Protein 4WAL (pdb70)

Radius of gyration: 15.53 Å; Cα contacts (8 Å, |Δi|>4): 141; chains: 1; bounding box: 39×48×31 Å

Organism: Saccharomyces cerevisiae (strain ATCC 204508 / S288c) (NCBI:txid559292)

B-factor: mean 34.89, std 18.03, range [12.63, 117.06]

Foldseek 3Di:
DPQDKDKAADPCVVPVPFDLLCLCQFVVRVNVVVLCVVLVKDKDWAAAPNAPVPDPVVPDDPRSDHPDHTTIMMHNDPRSVSSSVSSVVSVLRPPQDPPRSPSVVVRVQVNCVVVVNHDDDDD

CATH classification: 3.30.1370.10

Solvent-accessible surface area: 8432 Å² total

Secondary structure (DSSP, 8-state):
--SS--EEE--TTTSTT--HHHHHH-GGGHHHHHHHHHHT---EEESTTSS-TT--GGGS-TT---SSPSEEE---SS---HHHHHHHH--HHHHSPTT--HHHHHHHHHHHHHHT----S--

Structure (mmCIF, N/CA/C/O backbone):
data_4WAL
#
_entry.id   4WAL
#
_cell.length_a   81.952
_cell.length_b   81.952
_cell.length_c   51.495
_cell.angle_alpha   90.00
_cell.angle_beta   90.00
_cell.angle_gamma   90.00
#
_symmetry.space_group_name_H-M   'P 4 2 2'
#
loop_
_entity.id
_entity.type
_entity.pdbx_description
1 polymer 'Branchpoint-bridging protein'
2 polymer "RNA (5'-R(P*UP*AP*CP*UP*AP*AP*CP*A)-3')"
3 non-polymer 'SULFATE ION'
4 non-polymer GLYCEROL
5 non-polymer 'CHLORIDE ION'
6 water water
#
loop_
_atom_site.group_PDB
_atom_site.id
_atom_site.type_symbol
_atom_site.label_atom_id
_atom_site.label_alt_id
_atom_site.label_comp_id
_atom_site.label_asym_id
_atom_site.label_entity_id
_atom_site.label_seq_id
_atom_site.pdbx_PDB_ins_code
_atom_site.Cartn_x
_atom_site.Cartn_y
_atom_site.Cartn_z
_atom_site.occupancy
_atom_site.B_iso_or_equiv
_atom_site.auth_seq_id
_atom_site.auth_comp_id
_atom_site.auth_asym_id
_atom_site.auth_atom_id
_atom_site.pdbx_PDB_model_num
ATOM 1 N N . PRO A 1 3 ? 9.776 14.159 10.463 1.00 58.94 145 PRO A N 1
ATOM 2 C CA . PRO A 1 3 ? 10.131 12.752 10.689 1.00 67.28 145 PRO A CA 1
ATOM 3 C C . PRO A 1 3 ? 9.109 11.994 11.541 1.00 68.67 145 PRO A C 1
ATOM 4 O O . PRO A 1 3 ? 8.638 10.933 11.118 1.00 86.84 145 PRO A O 1
ATOM 5 N N . THR A 1 4 ? 8.818 12.522 12.730 1.00 62.04 146 THR A N 1
ATOM 6 C CA . THR A 1 4 ? 7.768 12.022 13.627 1.00 78.37 146 THR A CA 1
ATOM 7 C C . THR A 1 4 ? 8.049 10.669 14.310 1.00 86.07 146 THR A C 1
ATOM 8 O O . THR A 1 4 ? 7.341 10.298 15.246 1.00 89.80 146 THR A O 1
ATOM 10 N N . LYS A 1 5 ? 9.057 9.926 13.859 1.00 47.89 147 LYS A N 1
ATOM 11 C CA . LYS A 1 5 ? 9.405 8.673 14.534 1.00 59.36 147 LYS A CA 1
ATOM 12 C C . LYS A 1 5 ? 10.304 8.967 15.737 1.00 63.20 147 LYS A C 1
ATOM 13 O O . LYS A 1 5 ? 10.125 8.401 16.817 1.00 52.94 147 LYS A O 1
ATOM 15 N N . PHE A 1 6 ? 11.268 9.862 15.541 1.00 34.64 148 PHE A N 1
ATOM 16 C CA . PHE A 1 6 ? 12.179 10.265 16.602 1.00 33.52 148 PHE A CA 1
ATOM 17 C C . PHE A 1 6 ? 12.077 11.757 16.874 1.00 46.34 148 PHE A C 1
ATOM 18 O O . PHE A 1 6 ? 12.208 12.582 15.970 1.00 41.44 148 PHE A O 1
ATOM 26 N N . GLN A 1 7 ? 11.853 12.102 18.133 1.00 32.00 149 GLN A N 1
ATOM 27 C CA . GLN A 1 7 ? 11.704 13.498 18.480 1.00 33.55 149 GLN A CA 1
ATOM 28 C C . GLN A 1 7 ? 12.369 13.803 19.816 1.00 23.48 149 GLN A C 1
ATOM 29 O O . GLN A 1 7 ? 12.381 12.969 20.721 1.00 23.89 149 GLN A O 1
ATOM 35 N N . ASP A 1 8 ? 12.953 14.987 19.930 1.00 20.08 150 ASP A N 1
ATOM 36 C CA . ASP A 1 8 ? 13.587 15.380 21.176 1.00 24.61 150 ASP A CA 1
ATOM 37 C C . ASP A 1 8 ? 13.439 16.879 21.385 1.00 18.47 150 ASP A C 1
ATOM 38 O O . ASP A 1 8 ? 13.230 17.623 20.426 1.00 24.85 150 ASP A O 1
ATOM 43 N N . LYS A 1 9 ? 13.523 17.320 22.638 1.00 18.42 151 LYS A N 1
ATOM 44 C CA . LYS A 1 9 ? 13.502 18.751 22.941 1.00 16.96 151 LYS A CA 1
ATOM 45 C C . LYS A 1 9 ? 14.892 19.254 23.314 1.00 16.19 151 LYS A C 1
ATOM 46 O O . LYS A 1 9 ? 15.538 18.684 24.173 1.00 18.30 151 LYS A O 1
ATOM 52 N N . TYR A 1 10 ? 15.359 20.314 22.667 1.00 15.90 152 TYR A N 1
ATOM 53 C CA . TYR A 1 10 ? 16.604 20.952 23.079 1.00 15.11 152 TYR A CA 1
ATOM 54 C C . TYR A 1 10 ? 16.260 22.271 23.781 1.00 17.20 152 TYR A C 1
ATOM 55 O O . TYR A 1 10 ? 15.815 23.222 23.133 1.0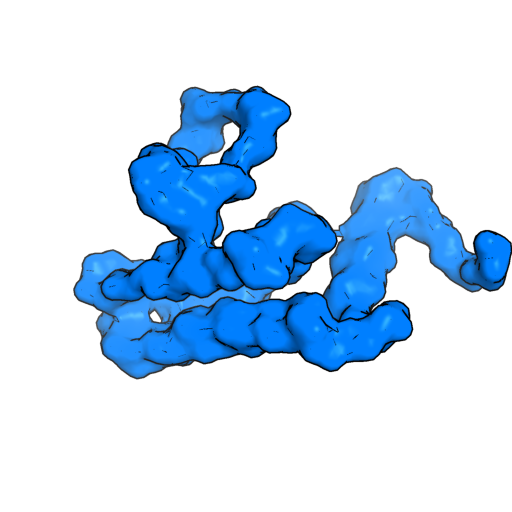0 15.18 152 TYR A O 1
ATOM 64 N N . TYR A 1 11 ? 16.455 22.321 25.100 1.00 15.06 153 TYR A N 1
ATOM 65 C CA . TYR A 1 11 ? 16.099 23.493 25.893 1.00 14.87 153 TYR A CA 1
ATOM 66 C C . TYR A 1 11 ? 17.090 24.643 25.739 1.00 23.21 153 TYR A C 1
ATOM 67 O O . TYR A 1 11 ? 18.285 24.467 25.832 1.00 15.43 153 TYR A O 1
ATOM 76 N N . ILE A 1 12 ? 16.572 25.834 25.492 1.00 17.24 154 ILE A N 1
ATOM 77 C CA . ILE A 1 12 ? 17.405 27.001 25.296 1.00 14.26 154 ILE A CA 1
ATOM 78 C C . ILE A 1 12 ? 17.734 27.637 26.651 1.00 22.67 154 ILE A C 1
ATOM 79 O O . ILE A 1 12 ? 16.868 27.744 27.526 1.00 17.74 154 ILE A O 1
ATOM 84 N N . PRO A 1 13 ? 19.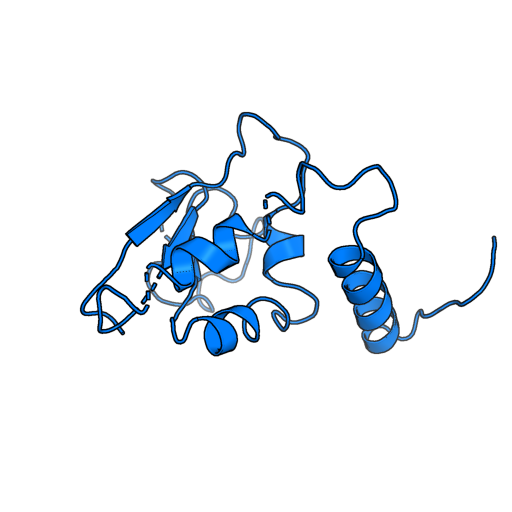003 28.016 26.859 1.00 22.33 155 PRO A N 1
ATOM 85 C CA . PRO A 1 13 ? 19.397 28.494 28.192 1.00 15.95 155 PRO A CA 1
ATOM 86 C C . PRO A 1 13 ? 18.930 29.921 28.464 1.00 35.23 155 PRO A C 1
ATOM 87 O O . PRO A 1 13 ? 19.754 30.827 28.591 1.00 16.47 155 PRO A O 1
ATOM 91 N N . VAL A 1 14 ? 17.618 30.107 28.569 1.00 16.37 156 VAL A N 1
ATOM 92 C CA A VAL A 1 14 ? 17.031 31.430 28.746 0.65 24.15 156 VAL A CA 1
ATOM 93 C CA B VAL A 1 14 ? 17.062 31.445 28.741 0.35 21.82 156 VAL A CA 1
ATOM 94 C C . VAL A 1 14 ? 17.335 32.015 30.130 1.00 18.24 156 VAL A C 1
ATOM 95 O O . VAL A 1 14 ? 17.608 33.194 30.264 1.00 30.19 156 VAL A O 1
ATOM 102 N N . ASP A 1 15 ? 17.289 31.182 31.162 1.00 19.93 157 ASP A N 1
ATOM 103 C CA . ASP A 1 15 ? 17.507 31.688 32.527 1.00 21.79 157 ASP A CA 1
ATOM 104 C C . ASP A 1 15 ? 18.924 32.215 32.718 1.00 20.50 157 ASP A C 1
ATOM 105 O O . ASP A 1 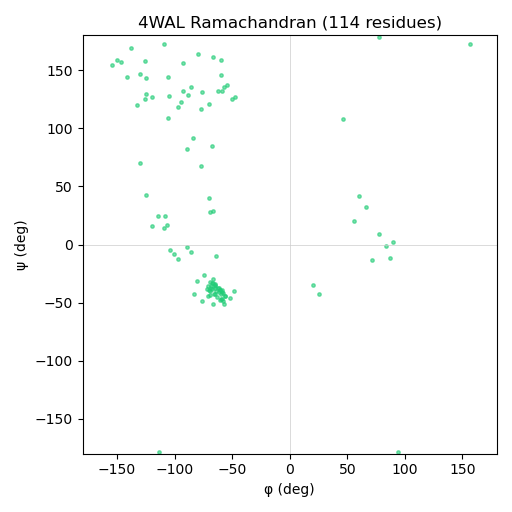15 ? 19.149 33.165 33.464 1.00 36.31 157 ASP A O 1
ATOM 110 N N . GLN A 1 16 ? 19.872 31.583 32.037 1.00 21.34 158 GLN A N 1
ATOM 111 C CA . GLN A 1 16 ? 21.270 31.937 32.167 1.00 25.11 158 GLN A CA 1
ATOM 112 C C . GLN A 1 16 ? 21.571 33.158 31.314 1.00 24.34 158 GLN A C 1
ATOM 113 O O . GLN A 1 16 ? 22.450 33.963 31.647 1.00 22.38 158 GLN A O 1
ATOM 119 N N . TYR A 1 17 ? 20.838 33.275 30.209 1.00 20.59 159 TYR A N 1
ATOM 120 C CA . TYR A 1 17 ? 21.011 34.372 29.268 1.00 27.15 159 TYR A CA 1
ATOM 121 C C . TYR A 1 17 ? 19.674 35.033 28.944 1.00 21.32 159 TYR A C 1
ATOM 122 O O . TYR A 1 17 ? 19.170 34.909 27.823 1.00 19.87 159 TYR A O 1
ATOM 131 N N . PRO A 1 18 ? 19.096 35.752 29.917 1.00 21.26 160 PRO A N 1
ATOM 132 C CA . PRO A 1 18 ? 17.710 36.208 29.724 1.00 21.23 160 PRO A CA 1
ATOM 133 C C . PRO A 1 18 ? 17.549 37.347 28.715 1.00 29.91 160 PRO A C 1
ATOM 134 O O . PRO A 1 18 ? 16.433 37.653 28.312 1.00 27.44 160 PRO A O 1
ATOM 138 N N A ASP A 1 19 ? 18.655 37.944 28.296 0.46 27.02 161 ASP A N 1
ATOM 139 N N B ASP A 1 19 ? 18.653 37.966 28.310 0.54 26.68 161 ASP A N 1
ATOM 140 C CA A ASP A 1 19 ? 18.598 39.073 27.380 0.46 39.32 161 ASP A CA 1
ATOM 141 C CA B ASP A 1 19 ? 18.582 39.060 27.344 0.54 40.26 161 ASP A CA 1
ATOM 142 C C A ASP A 1 19 ? 18.784 38.653 25.919 0.46 37.30 161 ASP A C 1
ATOM 143 C C B ASP A 1 19 ? 19.481 38.789 26.132 0.54 45.76 161 ASP A C 1
ATOM 144 O O A ASP A 1 19 ? 18.286 39.315 25.006 0.46 22.12 161 ASP A O 1
ATOM 145 O O B ASP A 1 19 ? 20.160 39.669 25.599 0.54 23.01 161 ASP A O 1
ATOM 154 N N . VAL A 1 20 ? 19.477 37.536 25.714 1.00 26.70 162 VAL A N 1
ATOM 155 C CA . VAL A 1 20 ? 19.977 37.160 24.408 1.00 21.79 162 VAL A CA 1
ATOM 156 C C . VAL A 1 20 ? 18.795 36.749 23.545 1.00 30.61 162 VAL A C 1
ATOM 157 O O . VAL A 1 20 ? 17.917 36.031 24.001 1.00 21.84 162 VAL A O 1
ATOM 161 N N . ASN A 1 21 ? 18.748 37.238 22.315 1.00 18.75 163 ASN A N 1
ATOM 162 C CA . ASN A 1 21 ? 17.663 36.886 21.399 1.00 25.46 163 ASN A CA 1
ATOM 163 C C . ASN A 1 21 ? 18.033 35.631 20.624 1.00 31.88 163 ASN A C 1
ATOM 164 O O . ASN A 1 21 ? 18.526 35.711 19.498 1.00 20.50 163 ASN A O 1
ATOM 169 N N . PHE A 1 22 ? 17.824 34.476 21.249 1.00 18.36 164 PHE A N 1
ATOM 170 C CA . PHE A 1 22 ? 18.100 33.180 20.622 1.00 19.21 164 PHE A CA 1
ATOM 171 C C . PHE A 1 22 ? 17.124 32.884 19.500 1.00 16.80 164 PHE A C 1
ATOM 172 O O . PHE A 1 22 ? 17.495 32.322 18.468 1.00 14.19 164 PHE A O 1
ATOM 180 N N . VAL A 1 23 ? 15.859 33.230 19.713 1.00 16.71 165 VAL A N 1
ATOM 181 C CA . VAL A 1 23 ? 14.845 32.888 18.717 1.00 16.34 165 VAL A CA 1
ATOM 182 C C . VAL A 1 23 ? 15.129 33.592 17.391 1.00 17.96 165 VAL A C 1
ATOM 183 O O . VAL A 1 23 ? 15.085 32.970 16.324 1.00 18.86 165 VAL A O 1
ATOM 187 N N . GLY A 1 24 ? 15.454 34.879 17.450 1.00 22.11 166 GLY A N 1
ATOM 188 C CA . GLY A 1 24 ? 15.793 35.605 16.240 1.00 15.90 166 GLY A CA 1
ATOM 189 C C . GLY A 1 24 ? 17.018 35.068 15.515 1.00 16.34 166 GLY A C 1
ATOM 190 O O . GLY A 1 24 ? 17.054 35.053 14.274 1.00 17.81 166 GLY A O 1
ATOM 191 N N . LEU A 1 25 ? 18.028 34.633 16.278 1.00 16.23 167 LEU A N 1
ATOM 192 C CA . LEU A 1 25 ? 19.264 34.126 15.696 1.00 15.50 167 LEU A CA 1
ATOM 193 C C . LEU A 1 25 ? 19.016 32.770 15.039 1.00 17.88 167 LEU A C 1
ATOM 194 O O . LEU A 1 25 ? 19.577 32.465 13.988 1.00 19.94 167 LEU A O 1
ATOM 199 N N . LEU A 1 26 ? 18.146 31.968 15.635 1.00 18.69 168 LEU A N 1
ATOM 200 C CA . LEU A 1 26 ? 17.767 30.689 15.031 1.00 14.11 168 LEU A CA 1
ATOM 201 C C . LEU A 1 26 ? 16.931 30.822 13.759 1.00 14.99 168 LEU A C 1
ATOM 202 O O . LEU A 1 26 ? 17.147 30.089 12.799 1.00 17.01 168 LEU A O 1
ATOM 207 N N . LEU A 1 27 ? 15.955 31.726 13.765 1.00 14.90 169 LEU A N 1
ATOM 208 C CA . LEU A 1 27 ? 15.022 31.845 12.643 1.00 16.03 169 LEU A CA 1
ATOM 209 C C . LEU A 1 27 ? 15.656 32.540 11.454 1.00 17.46 169 LEU A C 1
ATOM 210 O O . LEU A 1 27 ? 15.570 32.044 10.334 1.00 18.03 169 LEU A O 1
ATOM 215 N N . GLY A 1 28 ? 16.298 33.680 11.700 1.00 17.33 170 GLY A N 1
ATOM 216 C CA . GLY A 1 28 ? 16.860 34.479 10.620 1.00 16.56 170 GLY A CA 1
ATOM 217 C C . GLY A 1 28 ? 15.801 35.280 9.878 1.00 19.46 170 GLY A C 1
ATOM 218 O O . GLY A 1 28 ? 14.616 35.192 10.191 1.00 17.44 170 GLY A O 1
ATOM 219 N N . PRO A 1 29 ? 16.219 36.079 8.883 1.00 18.44 171 PRO A N 1
ATOM 220 C CA . PRO A 1 29 ? 15.191 36.810 8.131 1.00 21.80 171 PRO A CA 1
ATOM 221 C C . PRO A 1 29 ? 14.247 35.844 7.415 1.00 23.42 171 PRO A C 1
ATOM 222 O O . PRO A 1 29 ? 14.706 34.898 6.776 1.00 19.11 171 PRO A O 1
ATOM 226 N N . ARG A 1 30 ? 12.946 36.072 7.558 1.00 19.90 172 ARG A N 1
ATOM 227 C CA . ARG A 1 30 ? 11.914 35.216 6.968 1.00 20.23 172 ARG A CA 1
ATOM 228 C C . ARG A 1 30 ? 12.017 33.734 7.355 1.00 19.54 172 ARG A C 1
ATOM 229 O O . ARG A 1 30 ? 11.455 32.876 6.684 1.00 21.85 172 ARG A O 1
ATOM 237 N N . GLY A 1 31 ? 12.707 33.426 8.444 1.00 18.99 173 GLY A N 1
ATOM 238 C CA . GLY A 1 31 ? 12.818 32.044 8.865 1.00 17.91 173 GLY A CA 1
ATOM 239 C C . GLY A 1 31 ? 13.833 31.284 8.031 1.00 31.52 173 GLY A C 1
ATOM 240 O O . GLY A 1 31 ? 13.954 30.062 8.144 1.00 20.79 173 GLY A O 1
ATOM 241 N N . ARG A 1 32 ? 14.587 32.004 7.206 1.00 18.31 174 ARG A N 1
ATOM 242 C CA . ARG A 1 32 ? 15.526 31.355 6.295 1.00 18.64 174 ARG A CA 1
ATOM 243 C C . ARG A 1 32 ? 16.683 30.643 6.980 1.00 19.54 174 ARG A C 1
ATOM 244 O O . ARG A 1 32 ? 17.201 29.677 6.440 1.00 19.08 174 ARG A O 1
ATOM 252 N N . THR A 1 33 ? 17.116 31.115 8.145 1.00 17.11 175 THR A N 1
ATOM 253 C CA . THR A 1 33 ? 18.210 30.427 8.813 1.00 16.60 175 THR A CA 1
ATOM 254 C C . THR A 1 33 ? 17.733 29.071 9.348 1.00 16.49 175 THR A C 1
ATOM 255 O O . THR A 1 33 ? 18.449 28.078 9.264 1.00 20.03 175 THR A O 1
ATOM 259 N N . LEU A 1 34 ? 16.517 29.022 9.879 1.00 16.18 176 LEU A N 1
ATOM 260 C CA . LEU A 1 34 ? 16.028 27.777 10.444 1.00 16.08 176 LEU A CA 1
ATOM 261 C C . LEU A 1 34 ? 15.803 26.760 9.334 1.00 17.08 176 LEU A C 1
ATOM 262 O O . LEU A 1 34 ? 16.082 25.573 9.504 1.00 17.86 176 LEU A O 1
ATOM 267 N N . ARG A 1 35 ? 15.331 27.211 8.180 1.00 18.30 177 ARG A N 1
ATOM 268 C CA A ARG A 1 35 ? 15.105 26.264 7.100 0.53 21.00 177 ARG A CA 1
ATOM 269 C CA B ARG A 1 35 ? 15.113 26.300 7.059 0.47 20.73 177 ARG A CA 1
ATOM 270 C C . ARG A 1 35 ? 16.434 25.698 6.594 1.00 24.35 177 ARG A C 1
ATOM 271 O O . ARG A 1 35 ? 16.513 24.514 6.269 1.00 22.38 177 ARG A O 1
ATOM 286 N N . LYS A 1 36 ? 17.487 26.509 6.570 1.00 19.00 178 LYS A N 1
ATOM 287 C CA . LYS A 1 36 ? 18.806 25.960 6.246 1.00 21.53 178 LYS A CA 1
ATOM 288 C C . LYS A 1 36 ? 19.278 24.938 7.289 1.00 19.08 178 LYS A C 1
ATOM 289 O O . LYS A 1 36 ? 19.840 23.908 6.929 1.00 28.17 178 LYS A O 1
ATOM 295 N N . LEU A 1 37 ? 19.027 25.200 8.570 1.00 19.68 179 LEU A N 1
ATOM 296 C CA . LEU A 1 37 ? 19.452 24.259 9.610 1.00 17.76 179 LEU A CA 1
ATOM 297 C C . LEU A 1 37 ? 18.749 22.920 9.421 1.00 23.80 179 LEU A C 1
ATOM 298 O O . LEU A 1 37 ? 19.349 21.853 9.622 1.00 21.22 179 LEU A O 1
ATOM 303 N N . GLN A 1 38 ? 17.486 22.972 9.013 1.00 18.13 180 GLN A N 1
ATOM 304 C CA . GLN A 1 38 ? 16.719 21.760 8.759 1.00 25.35 180 GLN A CA 1
ATOM 305 C C . GLN A 1 38 ? 17.282 20.962 7.590 1.00 26.12 180 GLN A C 1
ATOM 306 O O . GLN A 1 38 ? 17.279 19.732 7.620 1.00 24.40 180 GLN A O 1
ATOM 312 N N . GLU A 1 39 ? 17.756 21.650 6.559 1.00 21.06 181 GLU A N 1
ATOM 313 C CA . GLU A 1 39 ? 18.386 20.960 5.442 1.00 32.28 181 GLU A CA 1
ATOM 314 C C . GLU A 1 39 ? 19.742 20.421 5.864 1.00 26.70 181 GLU A C 1
ATOM 315 O O . GLU A 1 39 ? 20.121 19.341 5.454 1.00 29.97 181 GLU A O 1
ATOM 321 N N . ASP A 1 40 ? 20.469 21.180 6.682 1.00 26.38 182 ASP A N 1
ATOM 322 C CA . ASP A 1 40 ? 21.751 20.710 7.210 1.00 39.68 182 ASP A CA 1
ATOM 323 C C . ASP A 1 40 ? 21.594 19.386 7.951 1.00 36.87 182 ASP A C 1
ATOM 324 O O . ASP A 1 40 ? 22.385 18.465 7.784 1.00 42.35 182 ASP A O 1
ATOM 329 N N . SER A 1 41 ? 20.565 19.300 8.779 1.00 28.68 183 SER A N 1
ATOM 330 C CA . SER A 1 41 ? 20.439 18.171 9.681 1.00 22.84 183 SER A CA 1
ATOM 331 C C . SER A 1 41 ? 19.527 17.066 9.178 1.00 27.11 183 SER A C 1
ATOM 332 O O . SER A 1 41 ? 19.513 15.971 9.746 1.00 39.44 183 SER A O 1
ATOM 335 N N . ASN A 1 42 ? 18.764 17.365 8.130 1.00 28.00 184 ASN A N 1
ATOM 336 C CA . ASN A 1 42 ? 17.708 16.474 7.649 1.00 29.12 184 ASN A CA 1
ATOM 337 C C . ASN A 1 42 ? 16.634 16.212 8.703 1.00 35.27 184 ASN A C 1
ATOM 338 O O . ASN A 1 42 ? 16.163 15.089 8.855 1.00 32.55 184 ASN A O 1
ATOM 343 N N . CYS A 1 43 ? 16.258 17.271 9.413 1.00 26.61 185 CYS A N 1
ATOM 344 C CA . CYS A 1 43 ? 15.285 17.235 10.492 1.00 24.66 185 CYS A CA 1
ATOM 345 C C . CYS A 1 43 ? 14.183 18.239 10.242 1.00 29.54 185 CYS A C 1
ATOM 346 O O . CYS A 1 43 ? 14.387 19.208 9.529 1.00 24.45 185 CYS A O 1
ATOM 349 N N . LYS A 1 44 ? 13.024 18.036 10.849 1.00 23.59 186 LYS A N 1
ATOM 350 C CA . LYS A 1 44 ? 12.097 19.142 10.999 1.00 23.02 186 LYS A CA 1
ATOM 351 C C . LYS A 1 44 ? 12.402 19.761 12.357 1.00 33.03 186 LYS A C 1
ATOM 352 O O . LYS A 1 44 ? 12.554 19.048 13.347 1.00 26.92 186 LYS A O 1
ATOM 358 N N . ILE A 1 45 ? 12.530 21.079 12.403 1.00 26.89 187 ILE A N 1
ATOM 359 C CA . ILE A 1 45 ? 12.815 21.768 13.659 1.00 16.07 187 ILE A CA 1
ATOM 360 C C . ILE A 1 45 ? 11.757 22.824 13.907 1.00 24.45 187 ILE A C 1
ATOM 361 O O . ILE A 1 45 ? 11.456 23.607 13.022 1.00 19.14 187 ILE A O 1
ATOM 366 N N . ALA A 1 46 ? 11.172 22.836 15.098 1.00 19.50 188 ALA A N 1
ATOM 367 C CA . ALA A 1 46 ? 10.225 23.890 15.446 1.00 28.70 188 ALA A CA 1
ATOM 368 C C . ALA A 1 46 ? 10.653 24.575 16.729 1.00 14.82 188 ALA A C 1
ATOM 369 O O . ALA A 1 46 ? 11.160 23.930 17.649 1.00 19.78 188 ALA A O 1
ATOM 371 N N . ILE A 1 47 ? 10.451 25.880 16.810 1.00 16.89 189 ILE A N 1
ATOM 372 C CA . ILE A 1 47 ? 10.706 26.582 18.063 1.00 13.63 189 ILE A CA 1
ATOM 373 C C . ILE A 1 47 ? 9.397 26.673 18.845 1.00 16.12 189 ILE A C 1
ATOM 374 O O . ILE A 1 47 ? 8.398 27.197 18.342 1.00 20.88 189 ILE A O 1
ATOM 379 N N . ARG A 1 48 ? 9.410 26.139 20.066 1.00 18.52 190 ARG A N 1
ATOM 380 C CA . ARG A 1 48 ? 8.197 25.934 20.848 1.00 15.28 190 ARG A CA 1
ATOM 381 C C . ARG A 1 48 ? 8.415 26.323 22.298 1.00 17.73 190 ARG A C 1
ATOM 382 O O . ARG A 1 48 ? 9.555 26.541 22.735 1.00 17.86 190 ARG A O 1
ATOM 390 N N . GLY A 1 49 ? 7.326 26.389 23.051 1.00 23.88 191 GLY A N 1
ATOM 391 C CA . GLY A 1 49 ? 7.410 26.659 24.471 1.00 17.06 191 GLY A CA 1
ATOM 392 C C . GLY A 1 49 ? 7.259 28.128 24.803 1.00 19.70 191 GLY A C 1
ATOM 393 O O . GLY A 1 49 ? 7.052 28.965 23.914 1.00 19.86 191 GLY A O 1
ATOM 394 N N . ARG A 1 50 ? 7.364 28.427 26.096 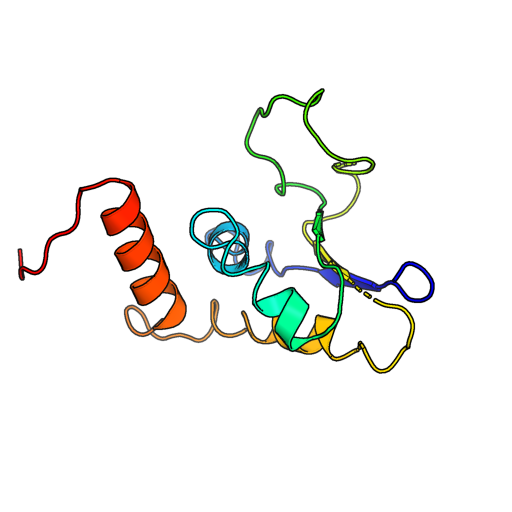1.00 22.82 192 ARG A N 1
ATOM 395 C CA A ARG A 1 50 ? 7.210 29.781 26.622 0.51 30.67 192 ARG A CA 1
ATOM 396 C CA B ARG A 1 50 ? 7.189 29.783 26.604 0.49 30.49 192 ARG A CA 1
ATOM 397 C C . ARG A 1 50 ? 8.160 30.729 25.911 1.00 34.26 192 ARG A C 1
ATOM 398 O O . ARG A 1 50 ? 9.357 30.482 25.876 1.00 25.42 192 ARG A O 1
ATOM 413 N N . GLY A 1 51 ? 7.623 31.800 25.336 1.00 24.68 193 GLY A N 1
ATOM 414 C CA . GLY A 1 51 ? 8.423 32.797 24.649 1.00 22.54 193 GLY A CA 1
ATOM 415 C C . GLY A 1 51 ? 8.668 32.566 23.167 1.00 21.86 193 GLY A C 1
ATOM 416 O O . GLY A 1 51 ? 9.369 33.344 22.539 1.00 39.13 193 GLY A O 1
ATOM 417 N N . SER A 1 52 ? 8.103 31.501 22.604 1.00 18.27 194 SER A N 1
ATOM 418 C CA . SER A 1 52 ? 8.354 31.182 21.205 1.00 17.32 194 SER A CA 1
ATOM 419 C C . SER A 1 52 ? 7.395 31.929 20.271 1.00 23.30 194 SER A C 1
ATOM 420 O O . SER A 1 52 ? 7.519 31.869 19.048 1.00 33.26 194 SER A O 1
ATOM 423 N N . VAL A 1 53 ? 6.431 32.620 20.863 1.00 23.71 195 VAL A N 1
ATOM 424 C CA . VAL A 1 53 ? 5.423 33.336 20.096 1.00 30.78 195 VAL A CA 1
ATOM 425 C C . VAL A 1 53 ? 5.381 34.790 20.538 1.00 35.19 195 VAL A C 1
ATOM 426 O O . VAL A 1 53 ? 5.240 35.069 21.731 1.00 45.75 195 VAL A O 1
ATOM 430 N N . LYS A 1 54 ? 5.531 35.709 19.583 1.00 46.77 196 LYS A N 1
ATOM 431 C CA . LYS A 1 54 ? 5.420 37.138 19.882 1.00 70.61 196 LYS A CA 1
ATOM 432 C C . LYS A 1 54 ? 4.065 37.425 20.512 1.00 63.76 196 LYS A C 1
ATOM 433 O O . LYS A 1 54 ? 3.048 36.905 20.054 1.00 71.11 196 LYS A O 1
ATOM 436 N N . GLU A 1 55 ? 4.044 38.227 21.570 1.00 69.94 197 GLU A N 1
ATOM 437 C CA . GLU A 1 55 ? 2.774 38.700 22.103 1.00 83.78 197 GLU A CA 1
ATOM 438 C C . GLU A 1 55 ? 2.263 39.812 21.202 1.00 89.90 197 GLU A C 1
ATOM 439 O O . GLU A 1 55 ? 2.934 40.831 21.052 1.00 98.71 197 GLU A O 1
ATOM 441 N N . GLY A 1 56 ? 1.113 39.613 20.559 1.00 81.92 198 GLY A N 1
ATOM 442 C CA . GLY A 1 56 ? 0.394 38.352 20.556 1.00 73.75 198 GLY A CA 1
ATOM 443 C C . GLY A 1 56 ? 0.012 38.047 19.117 1.00 90.82 198 GLY A C 1
ATOM 444 O O . GLY A 1 56 ? -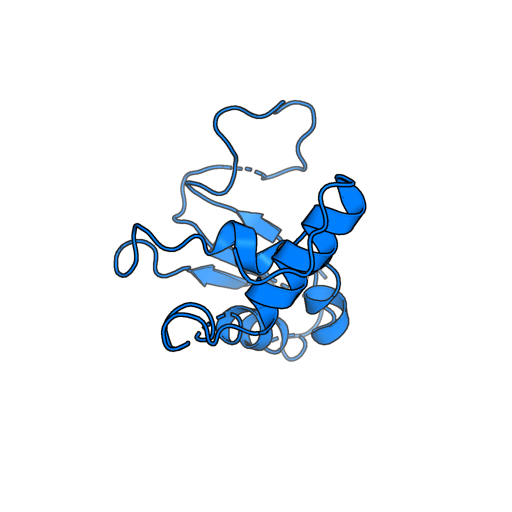0.696 38.834 18.483 1.00 91.50 198 GLY A O 1
ATOM 445 N N . LYS A 1 57 ? 0.483 36.917 18.593 1.00 91.51 199 LYS A N 1
ATOM 446 C CA . LYS A 1 57 ? 0.309 36.598 17.174 1.00 89.70 199 LYS A CA 1
ATOM 447 C C . LYS A 1 57 ? -1.084 36.047 16.856 1.00 100.78 199 LYS A C 1
ATOM 448 O O . LYS A 1 57 ? -1.822 35.628 17.754 1.00 95.53 199 LYS A O 1
ATOM 454 N N . ASN A 1 58 ? -1.432 36.053 15.569 1.00 95.32 200 ASN A N 1
ATOM 455 C CA . ASN A 1 58 ? -2.713 35.523 15.104 1.00 83.38 200 ASN A CA 1
ATOM 456 C C . ASN A 1 58 ? -2.792 34.008 15.289 1.00 87.53 200 ASN A C 1
ATOM 457 O O . ASN A 1 58 ? -2.518 33.246 14.358 1.00 88.12 200 ASN A O 1
ATOM 458 N N . ALA A 1 59 ? -3.175 33.594 16.498 1.00 67.23 201 ALA A N 1
ATOM 459 C CA . ALA A 1 59 ? -3.206 32.187 16.906 1.00 73.46 201 ALA A CA 1
ATOM 460 C C . ALA A 1 59 ? -3.896 31.252 15.900 1.00 86.75 201 ALA A C 1
ATOM 461 O O . ALA A 1 59 ? -3.424 30.139 15.649 1.00 87.80 201 ALA A O 1
ATOM 463 N N . SER A 1 60 ? -4.999 31.711 15.315 1.00 85.45 202 SER A N 1
ATOM 464 C CA . SER A 1 60 ? -5.720 30.926 14.319 1.00 81.16 202 SER A CA 1
ATOM 465 C C . SER A 1 60 ? -4.881 30.670 13.062 1.00 85.73 202 SER A C 1
ATOM 466 O O . SER A 1 60 ? -5.268 29.878 12.207 1.00 97.08 202 SER A O 1
ATOM 467 N N . ASP A 1 61 ? -3.738 31.340 12.951 1.00 83.94 203 ASP A N 1
ATOM 468 C CA . ASP A 1 61 ? -2.835 31.129 11.821 1.00 80.62 203 ASP A CA 1
ATOM 469 C C . ASP A 1 61 ? -1.574 30.337 12.204 1.00 101.45 203 ASP A C 1
ATOM 470 O O . ASP A 1 61 ? -0.589 30.330 11.460 1.00 97.79 203 ASP A O 1
ATOM 471 N N . LEU A 1 62 ? -1.610 29.667 13.355 1.00 70.96 204 LEU A N 1
ATOM 472 C CA . LEU A 1 62 ? -0.450 28.926 13.860 1.00 58.98 204 LEU A CA 1
ATOM 473 C C . LEU A 1 62 ? -0.612 27.411 13.713 1.00 42.05 204 LEU A C 1
ATOM 474 O O . LEU A 1 62 ? -1.708 26.880 13.872 1.00 65.91 204 LEU A O 1
ATOM 479 N N . PRO A 1 63 ? 0.494 26.711 13.424 1.00 40.06 205 PRO A N 1
ATOM 480 C CA . PRO A 1 63 ? 0.532 25.245 13.310 1.00 39.82 205 PRO A CA 1
ATOM 481 C C . PRO A 1 63 ? 0.109 24.564 14.607 1.00 56.70 205 PRO A C 1
ATOM 482 O O . PRO A 1 63 ? 0.197 25.181 15.667 1.00 43.20 205 PRO A O 1
ATOM 486 N N . PRO A 1 64 ? -0.325 23.301 14.532 1.00 65.89 206 PRO A N 1
ATOM 487 C CA . PRO A 1 64 ? -0.666 22.537 15.734 1.00 56.56 206 PRO A CA 1
ATOM 488 C C . PRO A 1 64 ? 0.467 22.485 16.747 1.00 47.03 206 PRO A C 1
ATOM 489 O O . PRO A 1 64 ? 1.623 22.298 16.374 1.00 45.35 206 PRO A O 1
ATOM 493 N N . GLY A 1 65 ? 0.127 22.659 18.021 1.00 44.68 207 GLY A N 1
ATOM 494 C CA . GLY A 1 65 ? 1.088 22.554 19.105 1.00 29.59 207 GLY A CA 1
ATOM 495 C C . GLY A 1 65 ? 1.837 23.834 19.427 1.00 33.92 207 GLY A C 1
ATOM 496 O O . GLY A 1 65 ? 2.500 23.930 20.453 1.00 28.92 207 GLY A O 1
ATOM 497 N N . ALA A 1 66 ? 1.722 24.823 18.553 1.00 34.83 208 ALA A N 1
ATOM 498 C CA . ALA A 1 66 ? 2.468 26.065 18.696 1.00 24.77 208 ALA A CA 1
ATOM 499 C C . ALA A 1 66 ? 1.986 26.922 19.854 1.00 31.37 208 ALA A C 1
ATOM 500 O O . ALA A 1 66 ? 2.699 27.814 20.296 1.00 28.61 208 ALA A O 1
ATOM 510 N N . ASN A 1 68 ? 1.084 25.742 22.828 1.00 27.93 210 ASN A N 1
ATOM 511 C CA . ASN A 1 68 ? 1.344 25.115 24.119 1.00 30.24 210 ASN A CA 1
ATOM 512 C C . ASN A 1 68 ? 2.559 25.725 24.793 1.00 32.08 210 ASN A C 1
ATOM 513 O O . ASN A 1 68 ? 3.681 25.466 24.377 1.00 28.37 210 ASN A O 1
ATOM 518 N N . PHE A 1 69 ? 2.347 26.501 25.850 1.00 27.39 211 PHE A N 1
ATOM 519 C CA . PHE A 1 69 ? 3.460 27.184 26.502 1.00 23.04 211 PHE A CA 1
ATOM 520 C C . PHE A 1 69 ? 3.797 26.582 27.845 1.00 29.34 211 PHE A C 1
ATOM 521 O O . PHE A 1 69 ? 4.350 27.269 28.703 1.00 26.39 211 PHE A O 1
ATOM 529 N N . GLU A 1 70 ? 3.464 25.310 28.039 1.00 27.59 212 GLU A N 1
ATOM 530 C CA . GLU A 1 70 ? 3.743 24.659 29.313 1.00 30.10 212 GLU A CA 1
ATOM 531 C C . GLU A 1 70 ? 5.238 24.469 29.557 1.00 38.14 212 GLU A C 1
ATOM 532 O O . GLU A 1 70 ? 5.698 24.569 30.689 1.00 44.58 212 GLU A O 1
ATOM 538 N N . ASP A 1 71 ? 5.992 24.191 28.498 1.00 26.28 213 ASP A N 1
ATOM 539 C CA . ASP A 1 71 ? 7.429 23.961 28.629 1.00 36.12 213 ASP A CA 1
ATOM 540 C C . ASP A 1 71 ? 8.248 25.224 28.427 1.00 21.33 213 ASP A C 1
ATOM 541 O O . ASP A 1 71 ? 7.794 26.171 27.779 1.00 20.52 213 ASP A O 1
ATOM 546 N N . PRO A 1 72 ? 9.471 25.242 28.985 1.00 23.09 214 PRO A N 1
ATOM 547 C CA . PRO A 1 72 ? 10.345 26.366 28.658 1.00 20.95 214 PRO A CA 1
ATOM 548 C C . PRO A 1 72 ? 10.735 26.333 27.178 1.00 19.94 214 PRO A C 1
ATOM 549 O O . PRO A 1 72 ? 10.580 25.311 26.498 1.00 16.14 214 PRO A O 1
ATOM 553 N N . LEU A 1 73 ? 11.194 27.474 26.686 1.00 16.60 215 LEU A N 1
ATOM 554 C CA . LEU A 1 73 ? 11.621 27.622 25.311 1.00 18.57 215 LEU A CA 1
ATOM 555 C C . LEU A 1 73 ? 12.553 26.481 24.891 1.00 27.56 215 LEU A C 1
ATOM 556 O O . LEU A 1 73 ? 13.532 26.202 25.563 1.00 15.98 215 LEU A O 1
ATOM 561 N N . HIS A 1 74 ? 12.232 25.818 23.786 1.00 13.27 216 HIS A N 1
ATOM 562 C CA . HIS A 1 74 ? 13.059 24.734 23.277 1.00 12.63 216 HIS A CA 1
ATOM 563 C C . HIS A 1 74 ? 12.976 24.614 21.764 1.00 19.81 216 HIS A C 1
ATOM 564 O O . HIS A 1 74 ? 12.030 25.094 21.156 1.00 12.67 216 HIS A O 1
ATOM 571 N N . CYS A 1 75 ? 13.975 23.978 21.160 1.00 14.42 217 CYS A N 1
ATOM 572 C CA . CYS A 1 75 ? 13.812 23.482 19.799 1.00 15.14 217 CYS A CA 1
ATOM 573 C C . CYS A 1 75 ? 13.232 22.094 19.860 1.00 21.70 217 CYS A C 1
ATOM 574 O O . CYS A 1 75 ? 13.745 21.244 20.579 1.00 17.00 217 CYS A O 1
ATOM 577 N N . LEU A 1 76 ? 12.156 21.868 19.118 1.00 15.84 218 LEU A N 1
ATOM 578 C CA . LEU A 1 76 ? 11.589 20.550 19.005 1.00 13.64 218 LEU A CA 1
ATOM 579 C C . LEU A 1 76 ? 12.142 19.971 17.732 1.00 16.70 218 LEU A C 1
ATOM 580 O O . LEU A 1 76 ? 11.916 20.509 16.652 1.00 19.45 218 LEU A O 1
ATOM 585 N N . ILE A 1 77 ? 12.882 18.879 17.867 1.00 18.43 219 ILE A N 1
ATOM 586 C CA . ILE A 1 77 ? 13.572 18.279 16.739 1.00 16.84 219 ILE A CA 1
ATOM 587 C C . ILE A 1 77 ? 12.901 16.963 16.380 1.00 17.78 219 ILE A C 1
ATOM 588 O O . ILE A 1 77 ? 12.674 16.130 17.241 1.00 27.99 219 ILE A O 1
ATOM 601 N N . ALA A 1 79 ? 12.791 13.739 13.481 1.00 23.02 221 ALA A N 1
ATOM 602 C CA . ALA A 1 79 ? 13.509 13.071 12.397 1.00 29.76 221 ALA A CA 1
ATOM 603 C C . ALA A 1 79 ? 13.003 11.642 12.288 1.00 25.98 221 ALA A C 1
ATOM 604 O O . ALA A 1 79 ? 12.230 11.201 13.136 1.00 34.72 221 ALA A O 1
ATOM 606 N N . ASP A 1 80 ? 13.415 10.904 11.266 1.00 38.33 222 ASP A N 1
ATOM 607 C CA . ASP A 1 80 ? 12.952 9.523 11.190 1.00 53.02 222 ASP A CA 1
ATOM 608 C C . ASP A 1 80 ? 14.094 8.530 11.350 1.00 44.56 222 ASP A C 1
ATOM 609 O O . ASP A 1 80 ? 14.019 7.395 10.890 1.00 53.00 222 ASP A O 1
ATOM 614 N N . SER A 1 81 ? 15.155 8.979 12.010 1.00 41.11 223 SER A N 1
ATOM 615 C CA . SER A 1 81 ? 16.207 8.103 12.503 1.00 42.40 223 SER A CA 1
ATOM 616 C C . SER A 1 81 ? 16.859 8.800 13.687 1.00 40.93 223 SER A C 1
ATOM 617 O O . SER A 1 81 ? 16.812 10.029 13.802 1.00 32.75 223 SER A O 1
ATOM 620 N N . GLU A 1 82 ? 17.449 8.011 14.572 1.00 40.80 224 GLU A N 1
ATOM 621 C CA . GLU A 1 82 ? 18.097 8.543 15.750 1.00 41.52 224 GLU A CA 1
ATOM 622 C C . GLU A 1 82 ? 19.324 9.372 15.363 1.00 35.15 224 GLU A C 1
ATOM 623 O O . GLU A 1 82 ? 19.638 10.365 16.017 1.00 40.53 224 GLU A O 1
ATOM 629 N N . ASP A 1 83 ? 20.000 8.969 14.289 1.00 32.85 225 ASP A N 1
ATOM 630 C CA . ASP A 1 83 ? 21.172 9.695 13.797 1.00 31.67 225 ASP A CA 1
ATOM 631 C C . ASP A 1 83 ? 20.816 11.080 13.300 1.00 43.40 225 ASP A C 1
ATOM 632 O O . ASP A 1 83 ? 21.537 12.046 13.548 1.00 27.80 225 ASP A O 1
ATOM 637 N N . LYS A 1 84 ? 19.713 11.174 12.573 1.00 33.43 226 LYS A N 1
ATOM 638 C CA . LYS A 1 84 ? 19.284 12.460 12.072 1.00 36.00 226 LYS A CA 1
ATOM 639 C C . LYS A 1 84 ? 18.871 13.342 13.240 1.00 28.16 226 LYS A C 1
ATOM 640 O O . LYS A 1 84 ? 19.244 14.506 13.292 1.00 25.99 226 LYS A O 1
ATOM 654 N N . GLN A 1 86 ? 19.936 13.322 16.254 1.00 23.86 228 GLN A N 1
ATOM 655 C CA . GLN A 1 86 ? 21.132 13.812 16.926 1.00 31.89 228 GLN A CA 1
ATOM 656 C C . GLN A 1 86 ? 21.849 14.894 16.129 1.00 23.87 228 GLN A C 1
ATOM 657 O O . GLN A 1 86 ? 22.411 15.818 16.711 1.00 22.39 228 GLN A O 1
ATOM 663 N N . LYS A 1 87 ? 21.829 14.799 14.805 1.00 20.00 229 LYS A N 1
ATOM 664 C CA . LYS A 1 87 ? 22.420 15.873 14.005 1.00 19.83 229 LYS A CA 1
ATOM 665 C C . LYS A 1 87 ? 21.597 17.164 14.136 1.00 17.84 229 LYS A C 1
ATOM 666 O O . LYS A 1 87 ? 22.137 18.273 14.103 1.00 21.47 229 LYS A O 1
ATOM 672 N N . GLY A 1 88 ? 20.289 17.016 14.297 1.00 24.07 230 GLY A N 1
ATOM 673 C CA . GLY A 1 88 ? 19.428 18.165 14.512 1.00 16.88 230 GLY A CA 1
ATOM 674 C C . GLY A 1 88 ? 19.725 18.846 15.839 1.00 27.14 230 GLY A C 1
ATOM 675 O O . GLY A 1 88 ? 19.768 20.069 15.921 1.00 18.16 230 GLY A O 1
ATOM 676 N N . ILE A 1 89 ? 19.932 18.062 16.888 1.00 16.60 231 ILE A N 1
ATOM 677 C CA . ILE A 1 89 ? 20.309 18.636 18.178 1.00 21.68 231 ILE A CA 1
ATOM 678 C C . ILE A 1 89 ? 21.645 19.377 18.067 1.00 16.00 231 ILE A C 1
ATOM 679 O O . ILE A 1 89 ? 21.824 20.457 18.617 1.00 23.12 231 ILE A O 1
ATOM 684 N N . LYS A 1 90 ? 22.569 18.776 17.327 1.00 16.12 232 LYS A N 1
ATOM 685 C CA . LYS A 1 90 ? 23.893 19.329 17.132 1.00 25.36 232 LYS A CA 1
ATOM 686 C C . LYS A 1 90 ? 23.840 20.701 16.481 1.00 24.59 232 LYS A C 1
ATOM 687 O O . LYS A 1 90 ? 24.497 21.614 16.951 1.00 17.37 232 LYS A O 1
ATOM 693 N N . VAL A 1 91 ? 23.053 20.866 15.419 1.00 14.68 233 VAL A N 1
ATOM 694 C CA . VAL A 1 91 ? 23.084 22.141 14.717 1.00 14.60 233 VAL A CA 1
ATOM 695 C C . VAL A 1 91 ? 22.362 23.232 15.517 1.00 21.25 233 VAL A C 1
ATOM 696 O O . VAL A 1 91 ? 22.693 24.411 15.385 1.00 23.74 233 VAL A O 1
ATOM 700 N N . CYS A 1 92 ? 21.402 22.851 16.355 1.00 18.70 234 CYS A N 1
ATOM 701 C CA . CYS A 1 92 ? 20.764 23.832 17.253 1.00 14.61 234 CYS A CA 1
ATOM 702 C C . CYS A 1 92 ? 21.750 24.258 18.341 1.00 14.05 234 CYS A C 1
ATOM 703 O O . CYS A 1 92 ? 21.913 25.439 18.623 1.00 21.39 234 CYS A O 1
ATOM 706 N N . GLN A 1 93 ? 22.443 23.281 18.909 1.00 16.76 235 GLN A N 1
ATOM 707 C CA . GLN A 1 93 ? 23.436 23.555 19.933 1.00 14.98 235 GLN A CA 1
ATOM 708 C C . GLN A 1 93 ? 24.549 24.452 19.399 1.00 16.69 235 GLN A C 1
ATOM 709 O O . GLN A 1 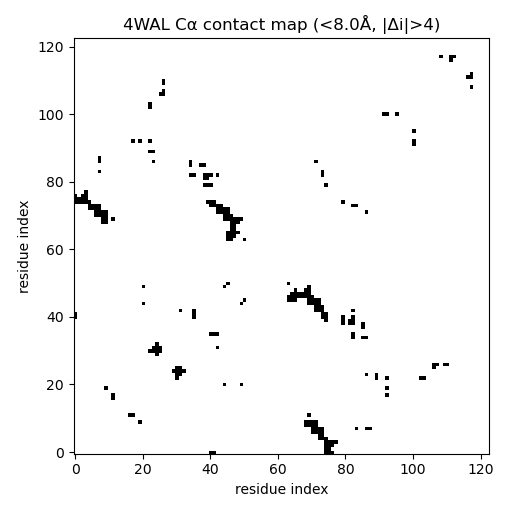93 ? 25.029 25.344 20.108 1.00 21.29 235 GLN A O 1
ATOM 715 N N . ASN A 1 94 ? 24.958 24.213 18.153 1.00 13.04 236 ASN A N 1
ATOM 716 C CA . ASN A 1 94 ? 25.914 25.079 17.471 1.00 19.97 236 ASN A CA 1
ATOM 717 C C . ASN A 1 94 ? 25.494 26.537 17.519 1.00 18.12 236 ASN A C 1
ATOM 718 O O . ASN A 1 94 ? 26.302 27.419 17.794 1.00 19.39 236 ASN A O 1
ATOM 723 N N . ILE A 1 95 ? 24.224 26.785 17.226 1.00 16.26 237 ILE A N 1
ATOM 724 C CA . ILE A 1 95 ? 23.728 28.151 17.177 1.00 21.37 237 ILE A CA 1
ATOM 725 C C . ILE A 1 95 ? 23.691 28.748 18.581 1.00 26.50 237 ILE A C 1
ATOM 726 O O . ILE A 1 95 ? 24.101 29.885 18.773 1.00 16.30 237 ILE A O 1
ATOM 739 N N . ILE A 1 97 ? 25.553 27.982 21.110 1.00 14.33 239 ILE A N 1
ATOM 740 C CA . ILE A 1 97 ? 26.939 28.223 21.492 1.00 19.58 239 ILE A CA 1
ATOM 741 C C . ILE A 1 97 ? 27.481 29.476 20.819 1.00 28.73 239 ILE A C 1
ATOM 742 O O . ILE A 1 97 ? 28.171 30.293 21.436 1.00 25.32 239 ILE A O 1
ATOM 747 N N . LYS A 1 98 ? 27.151 29.626 19.546 1.00 28.41 240 LYS A N 1
ATOM 748 C CA . LYS A 1 98 ? 27.550 30.803 18.793 1.00 20.16 240 LYS A CA 1
ATOM 749 C C . LYS A 1 98 ? 27.004 32.073 19.454 1.00 28.31 240 LYS A C 1
ATOM 750 O O . LYS A 1 98 ? 27.697 33.078 19.567 1.00 21.69 240 LYS A O 1
ATOM 756 N N . ALA A 1 99 ? 25.766 32.014 19.924 1.00 17.37 241 ALA A N 1
ATOM 757 C CA . ALA A 1 99 ? 25.138 33.189 20.529 1.00 28.11 241 ALA A CA 1
ATOM 758 C C . ALA A 1 99 ? 25.836 33.624 21.816 1.00 35.61 241 ALA A C 1
ATOM 759 O O . ALA A 1 99 ? 25.935 34.804 22.110 1.00 28.54 241 ALA A O 1
ATOM 761 N N . VAL A 1 100 ? 26.336 32.654 22.568 1.00 28.16 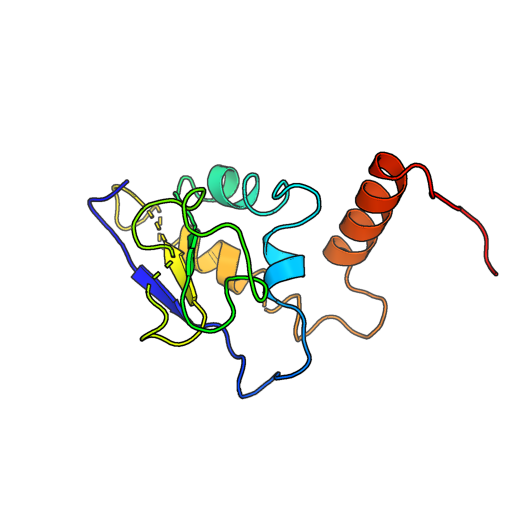242 VAL A N 1
ATOM 762 C CA A VAL A 1 100 ? 26.851 32.905 23.906 0.80 35.07 242 VAL A CA 1
ATOM 763 C CA B VAL A 1 100 ? 26.863 32.894 23.911 0.20 33.83 242 VAL A CA 1
ATOM 764 C C . VAL A 1 100 ? 28.373 33.142 23.921 1.00 31.64 242 VAL A C 1
ATOM 765 O O . VAL A 1 100 ? 28.892 33.884 24.756 1.00 33.83 242 VAL A O 1
ATOM 772 N N . THR A 1 101 ? 29.090 32.541 22.978 1.00 23.16 243 THR A N 1
ATOM 773 C CA . THR A 1 101 ? 30.548 32.640 22.982 1.00 25.29 243 THR A CA 1
ATOM 774 C C . THR A 1 101 ? 31.126 33.601 21.944 1.00 33.84 243 THR A C 1
ATOM 775 O O . THR A 1 101 ? 32.329 33.817 21.910 1.00 50.02 243 THR A O 1
ATOM 779 N N . SER A 1 102 ? 30.287 34.175 21.090 1.00 42.58 244 SER A N 1
ATOM 780 C CA . SER A 1 102 ? 30.800 35.158 20.144 1.00 39.63 244 SER A CA 1
ATOM 781 C C . SER A 1 102 ? 31.183 36.426 20.883 1.00 41.59 244 SER A C 1
ATOM 782 O O . SER A 1 102 ? 30.336 37.030 21.543 1.00 43.33 244 SER A O 1
ATOM 785 N N . PRO A 1 103 ? 32.464 36.825 20.785 1.00 41.63 245 PRO A N 1
ATOM 786 C CA . PRO A 1 103 ? 32.885 38.113 21.351 1.00 65.14 245 PRO A CA 1
ATOM 787 C C . PRO A 1 103 ? 32.099 39.238 20.701 1.00 63.35 245 PRO A C 1
ATOM 788 O O . PRO A 1 103 ? 31.769 39.115 19.519 1.00 61.46 245 PRO A O 1
ATOM 792 N N . GLU A 1 104 ? 31.793 40.290 21.458 1.00 67.79 246 GLU A N 1
ATOM 793 C CA . GLU A 1 104 ? 30.905 41.352 20.988 1.00 81.30 246 GLU A CA 1
ATOM 794 C C . GLU A 1 104 ? 31.315 41.875 19.606 1.00 64.00 246 GLU A C 1
ATOM 795 O O . GLU A 1 104 ? 32.466 42.248 19.393 1.00 65.30 246 GLU A O 1
ATOM 801 N N . GLY A 1 105 ? 30.374 41.850 18.664 1.00 56.65 247 GLY A N 1
ATOM 802 C CA . GLY A 1 105 ? 30.634 42.251 17.290 1.00 40.26 247 GLY A CA 1
ATOM 803 C C . GLY A 1 105 ? 31.237 41.194 16.369 1.00 55.93 247 GLY A C 1
ATOM 804 O O . GLY A 1 105 ? 31.457 41.461 15.187 1.00 64.81 247 GLY A O 1
ATOM 805 N N . GLN A 1 106 ? 31.500 39.994 16.883 1.00 48.74 248 GLN A N 1
ATOM 806 C CA . GLN A 1 106 ? 32.125 38.956 16.062 1.00 36.04 248 GLN A CA 1
ATOM 807 C C . GLN A 1 106 ? 31.185 37.792 15.686 1.00 40.17 248 GLN A C 1
ATOM 808 O O . GLN A 1 106 ? 31.647 36.743 15.209 1.00 34.10 248 GLN A O 1
ATOM 810 N N . ASN A 1 107 ? 29.880 37.975 15.879 1.00 36.85 249 ASN A N 1
ATOM 811 C CA . ASN A 1 107 ? 28.906 36.966 15.463 1.00 27.82 249 ASN A CA 1
ATOM 812 C C . ASN A 1 107 ? 28.567 37.148 13.979 1.00 27.62 249 ASN A C 1
ATOM 813 O O . ASN A 1 107 ? 27.651 37.891 13.620 1.00 26.97 249 ASN A O 1
ATOM 818 N N . ASP A 1 108 ? 29.319 36.447 13.136 1.00 28.27 250 ASP A N 1
ATOM 819 C CA . ASP A 1 108 ? 29.196 36.539 11.686 1.00 28.31 250 ASP A CA 1
ATOM 820 C C . ASP A 1 108 ? 27.826 36.139 11.167 1.00 35.84 250 ASP A C 1
ATOM 821 O O . ASP A 1 108 ? 27.325 36.737 10.222 1.00 26.53 250 ASP A O 1
ATOM 826 N N . LEU A 1 109 ? 27.237 35.107 11.763 1.00 25.78 251 LEU A N 1
ATOM 827 C CA . LEU A 1 109 ? 25.902 34.672 11.373 1.00 26.33 251 LEU A CA 1
ATOM 828 C C . LEU A 1 109 ? 24.923 35.829 11.541 1.00 24.79 251 LEU A C 1
ATOM 829 O O . LEU A 1 109 ? 24.150 36.144 10.630 1.00 26.20 251 LEU A O 1
ATOM 834 N N . LYS A 1 110 ? 24.979 36.470 12.703 1.00 23.46 252 LYS A N 1
ATOM 835 C CA . LYS A 1 110 ? 24.042 37.533 13.014 1.00 23.13 252 LYS A CA 1
ATOM 836 C C . LYS A 1 110 ? 24.277 38.760 12.121 1.00 24.28 252 LYS A C 1
ATOM 837 O O . LYS A 1 110 ? 23.324 39.387 11.677 1.00 23.91 252 LYS A O 1
ATOM 843 N N . ARG A 1 111 ? 25.539 39.079 11.839 1.00 25.72 253 ARG A N 1
ATOM 844 C CA . ARG A 1 111 ? 25.841 40.201 10.966 1.00 26.90 253 ARG A CA 1
ATOM 845 C C . ARG A 1 111 ? 25.234 39.963 9.592 1.00 26.51 253 ARG A C 1
ATOM 846 O O . ARG A 1 111 ? 24.563 40.836 9.047 1.00 26.64 253 ARG A O 1
ATOM 854 N N . GLY A 1 112 ? 25.445 38.768 9.051 1.00 26.11 254 GLY A N 1
ATOM 855 C CA . GLY A 1 112 ? 24.876 38.406 7.762 1.00 25.79 254 GLY A CA 1
ATOM 856 C C . GLY A 1 112 ? 23.354 38.463 7.746 1.00 24.48 254 GLY A C 1
ATOM 857 O O . GLY A 1 112 ? 22.756 38.955 6.794 1.00 25.52 254 GLY A O 1
ATOM 858 N N . GLN A 1 113 ? 22.726 37.966 8.806 1.00 23.25 255 GLN A N 1
ATOM 859 C CA . GLN A 1 113 ? 21.268 38.017 8.953 1.00 22.37 255 GLN A CA 1
ATOM 860 C C . GLN A 1 113 ? 20.705 39.433 8.930 1.00 22.60 255 GLN A C 1
ATOM 861 O O . GLN A 1 113 ? 19.722 39.713 8.243 1.00 24.25 255 GLN A O 1
ATOM 867 N N . LEU A 1 114 ? 21.329 40.323 9.689 1.00 23.44 256 LEU A N 1
ATOM 868 C CA . LEU A 1 114 ? 20.860 41.693 9.770 1.00 24.09 256 LEU A CA 1
ATOM 869 C C . LEU A 1 114 ? 21.095 42.428 8.444 1.00 25.26 256 LEU A C 1
ATOM 870 O O . LEU A 1 114 ? 20.316 43.294 8.058 1.00 25.56 256 LEU A O 1
ATOM 875 N N . ARG A 1 115 ? 22.162 42.062 7.747 1.00 26.01 257 ARG A N 1
ATOM 876 C CA . ARG A 1 115 ? 22.434 42.641 6.437 1.00 27.18 257 ARG A CA 1
ATOM 877 C C . ARG A 1 115 ? 21.363 42.217 5.426 1.00 26.57 257 ARG A C 1
ATOM 878 O O . ARG A 1 115 ? 20.766 43.052 4.759 1.00 28.18 257 ARG A O 1
ATOM 886 N N . GLU A 1 116 ? 21.112 40.914 5.345 1.00 25.48 258 GLU A N 1
ATOM 887 C CA . GLU A 1 116 ? 20.058 40.363 4.496 1.00 24.80 258 GLU A CA 1
ATOM 888 C C . GLU A 1 116 ? 18.679 40.931 4.844 1.00 24.30 258 GLU A C 1
ATOM 889 O O . GLU A 1 116 ? 17.887 41.256 3.955 1.00 24.73 258 GLU A O 1
ATOM 895 N N . LEU A 1 117 ? 18.390 41.061 6.135 1.00 23.45 259 LEU A N 1
ATOM 896 C CA . LEU A 1 117 ? 17.147 41.703 6.556 1.00 23.07 259 LEU A CA 1
ATOM 897 C C . LEU A 1 117 ? 17.021 43.113 5.977 1.00 38.67 259 LEU A C 1
ATOM 898 O O . LEU A 1 117 ? 15.958 43.506 5.494 1.00 26.75 259 LEU A O 1
ATOM 903 N N . ALA A 1 118 ? 18.109 43.875 6.025 1.00 25.91 260 ALA A N 1
ATOM 904 C CA . ALA A 1 118 ? 18.072 45.253 5.552 1.00 27.29 260 ALA A CA 1
ATOM 905 C C . ALA A 1 118 ? 17.801 45.289 4.047 1.00 27.83 260 ALA A C 1
ATOM 906 O O . ALA A 1 118 ? 17.098 46.181 3.582 1.00 37.74 260 ALA A O 1
ATOM 908 N N . GLU A 1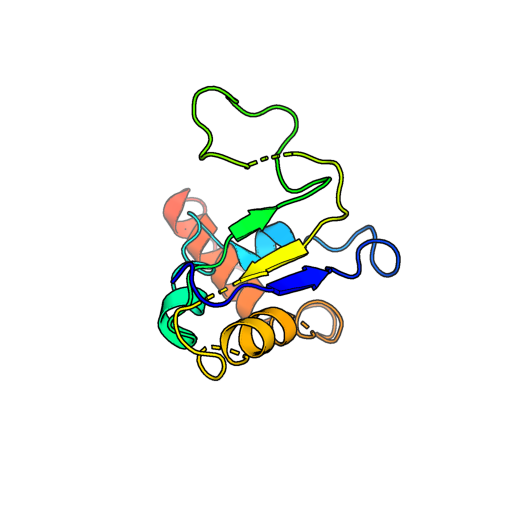 119 ? 18.345 44.316 3.301 1.00 28.16 261 GLU A N 1
ATOM 909 C CA . GLU A 1 119 ? 18.054 44.186 1.861 1.00 37.21 261 GLU A CA 1
ATOM 910 C C . GLU A 1 119 ? 16.563 44.040 1.628 1.00 34.24 261 GLU A C 1
ATOM 911 O O . GLU A 1 119 ? 15.974 44.760 0.828 1.00 44.44 261 GLU A O 1
ATOM 917 N N . LEU A 1 120 ? 15.962 43.095 2.342 1.00 30.73 262 LEU A N 1
ATOM 918 C CA . LEU A 1 120 ? 14.542 42.822 2.214 1.00 38.53 262 LEU A CA 1
ATOM 919 C C . LEU A 1 120 ? 13.705 44.061 2.526 1.00 42.71 262 LEU A C 1
ATOM 920 O O . LEU A 1 120 ? 12.712 44.324 1.847 1.00 43.59 262 LEU A O 1
ATOM 925 N N . ASN A 1 121 ? 14.122 44.836 3.529 1.00 37.37 263 ASN A N 1
ATOM 926 C CA . ASN A 1 121 ? 13.382 46.030 3.948 1.00 37.86 263 ASN A CA 1
ATOM 927 C C . ASN A 1 121 ? 13.796 47.289 3.195 1.00 41.60 263 ASN A C 1
ATOM 928 O O . ASN A 1 121 ? 13.249 48.365 3.418 1.00 46.69 263 ASN A O 1
ATOM 933 N N . GLY A 1 122 ? 14.774 47.145 2.310 1.00 31.80 264 GLY A N 1
ATOM 934 C CA . GLY A 1 122 ? 15.257 48.250 1.504 1.00 36.10 264 GLY A CA 1
ATOM 935 C C . GLY A 1 122 ? 15.951 49.330 2.316 1.00 63.72 264 GLY A C 1
ATOM 936 O O . GLY A 1 122 ? 15.907 50.504 1.958 1.00 51.79 264 GLY A O 1
ATOM 937 N N . THR A 1 123 ? 16.609 48.936 3.402 1.00 53.73 265 THR A N 1
ATOM 938 C CA . THR A 1 123 ? 17.236 49.898 4.301 1.00 41.82 265 THR A CA 1
ATOM 939 C C . THR A 1 123 ? 18.750 49.685 4.417 1.00 43.72 265 THR A C 1
ATOM 940 O O . THR A 1 123 ? 19.395 50.208 5.324 1.00 35.48 265 THR A O 1
ATOM 944 N N . LEU A 1 124 ? 19.316 48.927 3.484 1.00 35.28 266 LEU A N 1
ATOM 945 C CA . LEU A 1 124 ? 20.743 48.618 3.517 1.00 33.68 266 LEU A CA 1
ATOM 946 C C . LEU A 1 124 ? 21.637 49.858 3.471 1.00 47.48 266 LEU A C 1
ATOM 947 O O . LEU A 1 124 ? 21.445 50.743 2.643 1.00 62.01 266 LEU A O 1
ATOM 952 N N . ARG A 1 125 ? 22.617 49.912 4.365 1.00 41.34 267 ARG A N 1
ATOM 953 C CA . ARG A 1 125 ? 23.646 50.943 4.308 1.00 51.29 267 ARG A CA 1
ATOM 954 C C . ARG A 1 125 ? 25.019 50.295 4.409 1.00 47.40 267 ARG A C 1
ATOM 955 O O . ARG A 1 125 ? 25.179 49.278 5.075 1.00 47.66 267 ARG A O 1
ATOM 963 N N . GLU A 1 126 ? 26.012 50.871 3.745 1.00 51.86 268 GLU A N 1
ATOM 964 C CA . GLU A 1 126 ? 27.358 50.314 3.820 1.00 67.30 268 GLU A CA 1
ATOM 965 C C . GLU A 1 126 ? 28.383 51.362 4.273 1.00 72.89 268 GLU A C 1
ATOM 966 O O . GLU A 1 126 ? 29.488 51.430 3.737 1.00 74.06 268 GLU A O 1
ATOM 968 N N . ASP A 1 127 ? 28.016 52.168 5.269 1.00 60.77 269 ASP A N 1
ATOM 969 C CA . ASP A 1 127 ? 28.893 53.236 5.755 1.00 67.37 269 ASP A CA 1
ATOM 970 C C . ASP A 1 127 ? 29.379 53.007 7.194 1.00 52.90 269 ASP A C 1
ATOM 971 O O . ASP A 1 127 ? 29.064 51.986 7.822 1.00 53.25 269 ASP A O 1
ATOM 976 N N . ASN A 1 128 ? 30.156 53.965 7.696 1.00 62.91 270 ASN A N 1
ATOM 977 C CA . ASN A 1 128 ? 30.801 53.861 9.006 1.00 62.69 270 ASN A CA 1
ATOM 978 C C . ASN A 1 128 ? 30.089 54.635 10.112 1.00 54.69 270 ASN A C 1
ATOM 979 O O . ASN A 1 128 ? 30.448 54.530 11.280 1.00 49.88 270 ASN A O 1
ATOM 984 N N . ARG A 1 129 ? 29.094 55.426 9.738 1.00 62.45 271 ARG A N 1
ATOM 985 C CA . ARG A 1 129 ? 28.358 56.228 10.703 1.00 49.87 271 ARG A CA 1
ATOM 986 C C . ARG A 1 129 ? 27.335 55.386 11.471 1.00 54.86 271 ARG A C 1
ATOM 987 O O . ARG A 1 129 ? 27.294 55.404 12.703 1.00 53.34 271 ARG A O 1
#

Sequence (123 aa):
PTKFQDKYYIPVVDQYPDDVNFVGLLLGPRGRTLRRKLQEDSNCKIAIRGRRGSVKEGKNASDLPPGANFEDPLHCLIADSEDKQKGIKVCQNIIKAVVTSPEGQNDLKRGQLRELAELNGTLREDNR

InterPro domains:
  IPR001878 Zinc finger, CCHC-type [PF00098] (298-313)
  IPR001878 Zinc finger, CCHC-type [PS50158] (299-312)
  IPR001878 Zinc finger, CCHC-type [SM00343] (272-288)
  IPR001878 Zinc finger, CCHC-type [SM00343] (298-314)
  IPR004087 K Homology domain [SM00322] (146-239)
  IPR013041 Clathrin adaptor, appendage, Ig-like subdomain superfamily [SSF49348] (343-446)
  IPR032570 Splicing factor 1, helix-hairpin domain [PF16275] (33-143)
  IPR036612 K Homology domain, type 1 superfamily [G3DSA:3.30.1370.10] (143-268)
  IPR036612 K Homology domain, type 1 superfamily [SSF54791] (148-267)
  IPR036875 Zinc finger, CCHC-type superfamily [SSF57756] (268-315)
  IPR045071 KH domain-containing BBP-like [PTHR11208] (35-389)
  IPR047086 Splicing factor 1, helix-hairpin domain superfamily [G3DSA:6.10.140.1790] (57-139)
  IPR055256 KHDC4/BBP-like, KH-domain type I [PF22675] (158-238)

Nearest PDB structures (foldseek):
  4wal-assembly1_A  TM=1.008E+00  e=7.448E-24  Saccharomyces cerevisiae S288C
  4wan-assembly1_E  TM=9.821E-01  e=3.334E-20  Saccharomyces cerevisiae S288C
  4wan-assembly1_A  TM=9.748E-01  e=1.581E-19  Saccharomyces cerevisiae S288C
  4wan-assembly1_G  TM=9.459E-01  e=4.030E-18  Saccharomyces cerevisiae S288C
  1k1g-assembly1_A  TM=6.804E-01  e=8.086E-10  Homo sapiens

GO terms:
  GO:0005634 nucleus (C, IDA)
  GO:0005829 cytosol (C, IDA)
  GO:0000243 commitment complex (C, IDA)
  GO:0045131 pre-mRNA branch point binding (F, IDA)
  GO:0000398 mRNA splicing, via spliceosome (P, IDA)
  GO:0005515 protein binding (F, IPI)
  GO:0000398 mRNA splicing, via spliceosome (P, IMP)